Protein AF-A0A453QDD1-F1 (afdb_monomer_lite)

Radius of gyration: 29.86 Å; chains: 1; bounding box: 75×31×82 Å

Structure (mmCIF, N/CA/C/O backbone):
data_AF-A0A453QDD1-F1
#
_entry.id   AF-A0A453QDD1-F1
#
loop_
_atom_site.group_PDB
_atom_site.id
_atom_site.type_symbol
_atom_site.label_atom_id
_atom_site.label_alt_id
_atom_site.label_comp_id
_atom_site.label_asym_id
_atom_site.label_entity_id
_atom_site.label_seq_id
_atom_site.pdbx_PDB_ins_code
_atom_site.Cartn_x
_atom_site.Cartn_y
_atom_site.Cartn_z
_atom_site.occupancy
_atom_site.B_iso_or_equiv
_atom_site.auth_seq_id
_atom_site.auth_comp_id
_atom_site.auth_asym_id
_atom_site.auth_atom_id
_atom_site.pdbx_PDB_model_num
ATOM 1 N N . MET A 1 1 ? -25.502 -1.320 17.468 1.00 81.31 1 MET A N 1
ATOM 2 C CA . MET A 1 1 ? -25.842 0.092 17.242 1.00 81.31 1 MET A CA 1
ATOM 3 C C . MET A 1 1 ? -27.197 0.182 16.571 1.00 81.31 1 MET A C 1
ATOM 5 O O . MET A 1 1 ? -28.128 0.557 17.253 1.00 81.31 1 MET A O 1
ATOM 9 N N . ALA A 1 2 ? -27.348 -0.269 15.317 1.00 83.56 2 ALA A N 1
ATOM 10 C CA . ALA A 1 2 ? -28.628 -0.199 14.599 1.00 83.56 2 ALA A CA 1
ATOM 11 C C . ALA A 1 2 ? -29.818 -0.765 15.397 1.00 83.56 2 ALA A C 1
ATOM 13 O O . ALA A 1 2 ? -30.797 -0.065 15.567 1.00 83.56 2 ALA A O 1
ATOM 14 N N . LYS A 1 3 ? -29.689 -1.961 15.990 1.00 84.94 3 LYS A N 1
ATOM 15 C CA . LYS A 1 3 ? -30.745 -2.553 16.839 1.00 84.94 3 LYS A CA 1
ATOM 16 C C . LYS A 1 3 ? -31.071 -1.761 18.111 1.00 84.94 3 LYS A C 1
ATOM 18 O O . LYS A 1 3 ? -32.189 -1.827 18.593 1.00 84.94 3 LYS A O 1
ATOM 23 N N . GLU A 1 4 ? -30.086 -1.080 18.694 1.00 85.62 4 GLU A N 1
ATOM 24 C CA . GLU A 1 4 ? -30.322 -0.249 19.882 1.00 85.62 4 GLU A CA 1
ATOM 25 C C . GLU A 1 4 ? -31.010 1.055 19.480 1.00 85.62 4 GLU A C 1
ATOM 27 O O . GLU A 1 4 ? -31.949 1.469 20.142 1.00 85.62 4 GLU A O 1
ATOM 32 N N . LEU A 1 5 ? -30.582 1.659 18.367 1.00 85.94 5 LEU A N 1
ATOM 33 C CA . LEU A 1 5 ? -31.214 2.848 17.807 1.00 85.94 5 LEU A CA 1
ATOM 34 C C . LEU A 1 5 ? -32.665 2.574 17.394 1.00 85.94 5 LEU A C 1
ATOM 36 O O . LEU A 1 5 ? -33.530 3.372 17.715 1.00 85.94 5 LEU A O 1
ATOM 40 N N . ASP A 1 6 ? -32.919 1.444 16.736 1.00 88.19 6 ASP A N 1
ATOM 41 C CA . ASP A 1 6 ? -34.258 0.978 16.358 1.00 88.19 6 ASP A CA 1
ATOM 42 C C . ASP A 1 6 ? -35.168 0.873 17.592 1.00 88.19 6 ASP A C 1
ATOM 44 O O . ASP A 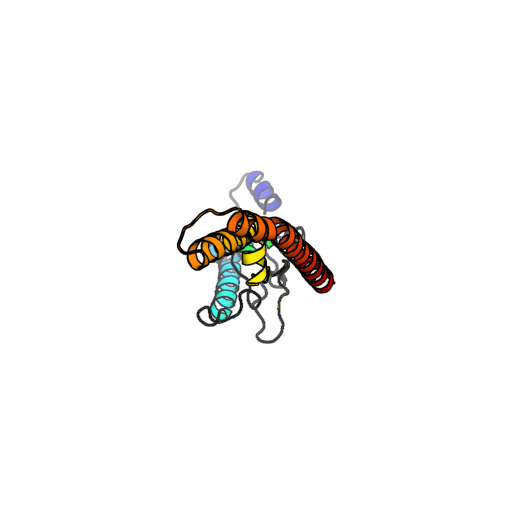1 6 ? -36.224 1.489 17.642 1.00 88.19 6 ASP A O 1
ATOM 48 N N . GLY A 1 7 ? -34.683 0.239 18.667 1.00 86.19 7 GLY A N 1
ATOM 49 C CA . GLY A 1 7 ? -35.426 0.153 19.927 1.00 86.19 7 GLY A CA 1
ATOM 50 C C . GLY A 1 7 ? -35.667 1.496 20.633 1.00 86.19 7 GLY A C 1
ATOM 51 O O . GLY A 1 7 ? -36.656 1.616 21.349 1.00 86.19 7 GLY A O 1
ATOM 52 N N . ILE A 1 8 ? -34.793 2.494 20.446 1.00 86.44 8 ILE A N 1
ATOM 53 C CA . ILE A 1 8 ? -34.984 3.862 20.971 1.00 86.44 8 ILE A CA 1
ATOM 54 C C . ILE A 1 8 ? -35.975 4.652 20.104 1.00 86.44 8 ILE A C 1
ATOM 56 O O . ILE A 1 8 ? -36.714 5.489 20.612 1.00 86.44 8 ILE A O 1
ATOM 60 N N . LEU A 1 9 ? -35.990 4.415 18.792 1.00 87.69 9 LEU A N 1
ATOM 61 C CA . LEU A 1 9 ? -36.935 5.057 17.876 1.00 87.69 9 LEU A CA 1
ATOM 62 C C . LEU A 1 9 ? -38.355 4.497 18.030 1.00 87.69 9 LEU A C 1
ATOM 64 O O . LEU A 1 9 ? -39.315 5.244 17.860 1.00 87.69 9 LEU A O 1
ATOM 68 N N . ASP A 1 10 ? -38.480 3.216 18.383 1.00 89.25 10 ASP A N 1
ATOM 69 C CA . ASP A 1 10 ? -39.762 2.551 18.642 1.00 89.25 10 ASP A CA 1
ATOM 70 C C . ASP A 1 10 ? -40.359 2.888 20.020 1.00 89.25 10 ASP A C 1
ATOM 72 O O . ASP A 1 10 ? -41.556 2.685 20.246 1.00 89.25 10 ASP A O 1
ATOM 76 N N . SER A 1 11 ? -39.558 3.393 20.966 1.00 84.44 11 SER A N 1
ATOM 77 C CA . SER A 1 11 ? -40.061 3.793 22.281 1.00 84.44 11 SER A CA 1
ATOM 78 C C . SER A 1 11 ? -40.789 5.137 22.224 1.00 84.44 11 SER A C 1
ATOM 80 O O . SER A 1 11 ? -40.325 6.094 21.611 1.00 84.44 11 SER A O 1
ATOM 82 N N . SER A 1 12 ? -41.922 5.236 22.923 1.00 81.75 12 SER A N 1
ATOM 83 C CA . SER A 1 12 ? -42.713 6.473 23.017 1.00 81.75 12 SER A CA 1
ATOM 84 C C . SER A 1 12 ? -42.021 7.592 23.802 1.00 81.75 12 SER A C 1
ATOM 86 O O . SER A 1 12 ? -42.415 8.751 23.694 1.00 81.75 12 SER A O 1
ATOM 88 N N . GLU A 1 13 ? -41.016 7.246 24.606 1.00 84.44 13 GLU A N 1
ATOM 89 C CA . GLU A 1 13 ? -40.251 8.167 25.443 1.00 84.44 13 GLU A CA 1
ATOM 90 C C . GLU A 1 13 ? -38.793 8.216 24.977 1.00 84.44 13 GLU A C 1
ATOM 92 O O . GLU A 1 13 ? -38.224 7.213 24.543 1.00 84.44 13 GLU A O 1
ATOM 97 N N . ALA A 1 14 ? -38.191 9.405 25.038 1.00 78.94 14 ALA A N 1
ATOM 98 C CA . ALA A 1 14 ? -36.804 9.608 24.646 1.00 78.94 14 ALA A CA 1
ATOM 99 C C . ALA A 1 14 ? -35.867 9.062 25.732 1.00 78.94 14 ALA A C 1
ATOM 101 O O . ALA A 1 14 ? -35.574 9.742 26.715 1.00 78.94 14 ALA A O 1
ATOM 102 N N . GLU A 1 15 ? -35.387 7.838 25.532 1.00 79.81 15 GLU A N 1
ATOM 103 C CA . GLU A 1 15 ? -34.479 7.169 26.460 1.00 79.81 15 GLU A CA 1
ATOM 104 C C . GLU A 1 15 ? -33.005 7.343 26.054 1.00 79.81 15 GLU A C 1
ATOM 106 O O . GLU A 1 15 ? -32.655 7.223 24.872 1.00 79.81 15 GLU A O 1
ATOM 111 N N . PRO A 1 16 ? -32.092 7.584 27.012 1.00 78.06 16 PRO A N 1
ATOM 112 C CA . PRO A 1 16 ? -30.668 7.611 26.726 1.00 78.06 16 PRO A CA 1
ATOM 113 C C . PRO A 1 16 ? -30.151 6.232 26.291 1.00 78.06 16 PRO A C 1
ATOM 115 O O . PRO A 1 16 ? -30.540 5.192 26.827 1.00 78.06 16 PRO A O 1
ATOM 118 N N . ALA A 1 17 ? -29.200 6.209 25.354 1.00 81.12 17 ALA A N 1
ATOM 119 C CA . ALA A 1 17 ? -28.592 4.960 24.904 1.00 81.12 17 ALA A CA 1
ATOM 120 C C . ALA A 1 17 ? -27.854 4.267 26.060 1.00 81.12 17 ALA A C 1
ATOM 122 O O . ALA A 1 17 ? -26.838 4.771 26.551 1.00 81.12 17 ALA A O 1
ATOM 123 N N . LYS A 1 18 ? -28.329 3.079 26.453 1.00 80.81 18 LYS A N 1
ATOM 124 C CA . LYS A 1 18 ? -27.771 2.271 27.554 1.00 80.81 18 LYS A CA 1
ATOM 125 C C . LYS A 1 18 ? -26.283 1.984 27.353 1.00 80.81 18 LYS A C 1
ATOM 127 O O . LYS A 1 18 ? -25.519 1.973 28.312 1.00 80.81 18 LYS A O 1
ATOM 132 N N . SER A 1 19 ? -25.860 1.833 26.099 1.00 79.62 19 SER A N 1
ATOM 133 C CA . SER A 1 19 ? -24.459 1.625 25.713 1.00 79.62 19 SER A CA 1
ATOM 134 C C . SER A 1 19 ? -23.531 2.812 26.016 1.00 79.62 19 SER A C 1
ATOM 136 O O . SER A 1 19 ? -22.313 2.643 26.024 1.00 79.62 19 SER A O 1
ATOM 138 N N . CYS A 1 20 ? -24.079 4.010 26.243 1.00 82.31 20 CYS A N 1
ATOM 139 C CA . CYS A 1 20 ? -23.323 5.248 26.465 1.00 82.31 20 CYS A CA 1
ATOM 140 C C . CYS A 1 20 ? -23.435 5.788 27.900 1.00 82.31 20 CYS A C 1
ATOM 142 O O . CYS A 1 20 ? -22.920 6.873 28.172 1.00 82.31 20 CYS A O 1
ATOM 144 N N . VAL A 1 21 ? -24.098 5.065 28.806 1.00 82.94 21 VAL A N 1
ATOM 145 C CA . VAL A 1 21 ? -24.248 5.466 30.211 1.00 82.94 21 VAL A CA 1
ATOM 146 C C . VAL A 1 21 ? -22.909 5.297 30.939 1.00 82.94 21 VAL A C 1
ATOM 148 O O . VAL A 1 21 ? -22.274 4.241 30.886 1.00 82.94 21 VAL A O 1
ATOM 151 N N . THR A 1 22 ? -22.441 6.361 31.584 1.00 76.50 22 THR A N 1
ATOM 152 C CA . THR A 1 22 ? -21.250 6.365 32.438 1.00 76.50 22 THR A CA 1
ATOM 153 C C . THR A 1 22 ? -21.602 5.931 33.859 1.00 76.50 22 THR A C 1
ATOM 155 O O . THR A 1 22 ? -22.768 5.861 34.243 1.00 76.50 22 THR A O 1
ATOM 158 N N . ASN A 1 23 ? -20.578 5.629 34.661 1.00 75.00 23 ASN A N 1
ATOM 159 C CA . ASN A 1 23 ? -20.763 5.191 36.048 1.00 75.00 23 ASN A CA 1
ATOM 160 C C . ASN A 1 23 ? -21.406 6.285 36.922 1.00 75.00 23 ASN A C 1
ATOM 162 O O . ASN A 1 23 ? -22.023 5.967 37.934 1.00 75.00 23 ASN A O 1
ATOM 166 N N . ASP A 1 24 ? -21.308 7.544 36.489 1.00 77.44 24 ASP A N 1
ATOM 167 C CA . ASP A 1 24 ? -21.874 8.718 37.157 1.00 77.44 24 ASP A CA 1
ATOM 168 C C . ASP A 1 24 ? -23.334 8.986 36.739 1.00 77.44 24 ASP A C 1
ATOM 170 O O . ASP A 1 24 ? -23.924 9.992 37.126 1.00 77.44 24 ASP A O 1
ATOM 174 N N . GLY A 1 25 ? -23.923 8.110 35.913 1.00 72.56 25 GLY A N 1
ATOM 175 C CA . GLY A 1 25 ? -25.299 8.227 35.420 1.00 72.56 25 GLY A CA 1
ATOM 176 C C . GLY A 1 25 ? -25.483 9.205 34.253 1.00 72.56 25 GLY A C 1
ATOM 177 O O . GLY A 1 25 ? -26.597 9.347 33.755 1.00 72.56 25 GLY A O 1
ATOM 178 N N . SER A 1 26 ? -24.416 9.857 33.779 1.00 77.38 26 SER A N 1
ATOM 179 C CA . SER A 1 26 ? -24.460 10.715 32.587 1.00 77.38 26 SER A CA 1
ATOM 180 C C . SER A 1 26 ? -24.278 9.898 31.304 1.00 77.38 26 SER A C 1
ATOM 182 O O . SER A 1 26 ? -23.620 8.861 31.303 1.00 77.38 26 SER A O 1
ATOM 184 N N . THR A 1 27 ? -24.834 10.338 30.175 1.00 76.88 27 THR A N 1
ATOM 185 C CA . THR A 1 27 ? -24.614 9.663 28.885 1.00 76.88 27 THR A CA 1
ATOM 186 C C . THR A 1 27 ? -23.599 10.405 28.036 1.00 76.88 27 THR A C 1
ATOM 188 O O . THR A 1 27 ? -23.853 11.533 27.615 1.00 76.88 27 THR A O 1
ATOM 191 N N . SER A 1 28 ? -22.469 9.762 27.739 1.00 84.06 28 SER A N 1
ATOM 192 C CA . SER A 1 28 ? -21.398 10.345 26.926 1.00 84.06 28 SER A CA 1
ATOM 193 C C . SER A 1 28 ? -20.923 9.368 25.856 1.00 84.06 28 SER A C 1
ATOM 195 O O . SER A 1 28 ? -20.154 8.438 26.109 1.00 84.06 28 SER A O 1
ATOM 197 N N . TYR A 1 29 ? -21.361 9.611 24.619 1.00 84.06 29 TYR A N 1
ATOM 198 C CA . TYR A 1 29 ? -20.889 8.876 23.443 1.00 84.06 29 TYR A CA 1
ATOM 199 C C . TYR A 1 29 ? -19.386 9.079 23.215 1.00 84.06 29 TYR A C 1
ATOM 201 O O . TYR A 1 29 ? -18.660 8.138 22.889 1.00 84.06 29 TYR A O 1
ATOM 209 N N . LEU A 1 30 ? -18.906 10.310 23.423 1.00 86.75 30 LEU A N 1
ATOM 210 C CA . LEU A 1 30 ? -17.496 10.649 23.263 1.00 86.75 30 LEU A CA 1
ATOM 211 C C . LEU A 1 30 ? -16.628 9.805 24.193 1.00 86.75 30 LEU A C 1
ATOM 213 O O . LEU A 1 30 ? -15.652 9.215 23.748 1.00 86.75 30 LEU A O 1
ATOM 217 N N . GLU A 1 31 ? -17.016 9.687 25.458 1.00 85.81 31 GLU A N 1
ATOM 218 C CA . GLU A 1 31 ? -16.225 8.965 26.447 1.00 85.81 31 GLU A CA 1
ATOM 219 C C . GLU A 1 31 ? -16.282 7.447 26.266 1.00 85.81 31 GLU A C 1
ATOM 221 O O . GLU A 1 31 ? -15.249 6.785 26.331 1.00 85.81 31 GLU A O 1
ATOM 226 N N . LYS A 1 32 ? -17.469 6.883 26.014 1.00 85.06 32 LYS A N 1
ATOM 227 C CA . LYS A 1 32 ? -17.633 5.425 25.922 1.00 85.06 32 LYS A CA 1
ATOM 228 C C . LYS A 1 32 ? -17.211 4.843 24.576 1.00 85.06 32 LYS A C 1
ATOM 230 O O . LYS A 1 32 ? -16.741 3.710 24.540 1.00 85.06 32 LYS A O 1
ATOM 235 N N . ILE A 1 33 ? -17.356 5.593 23.481 1.00 85.88 33 ILE A N 1
ATOM 236 C CA . ILE A 1 33 ? -17.124 5.079 22.123 1.00 85.88 33 ILE A CA 1
ATOM 237 C C . ILE A 1 33 ? -15.888 5.706 21.480 1.00 85.88 33 ILE A C 1
ATOM 239 O O . ILE A 1 33 ? -15.022 4.984 20.985 1.00 85.88 33 ILE A O 1
ATOM 243 N N . ILE A 1 34 ? -15.773 7.037 21.491 1.00 87.94 34 ILE A N 1
ATOM 244 C CA . ILE A 1 34 ? -14.702 7.731 20.758 1.00 87.94 34 ILE A CA 1
ATOM 245 C C . ILE A 1 34 ? -13.367 7.668 21.505 1.00 87.94 34 ILE A C 1
ATOM 247 O O . ILE A 1 34 ? -12.341 7.359 20.896 1.00 87.94 34 ILE A O 1
ATOM 251 N N . THR A 1 35 ? -13.358 7.895 22.819 1.00 89.12 35 THR A N 1
ATOM 252 C CA . THR A 1 35 ? -12.132 7.932 23.627 1.00 89.12 35 THR A CA 1
ATOM 253 C C . THR A 1 35 ? -11.327 6.627 23.560 1.00 89.12 35 THR A C 1
ATOM 255 O O . THR A 1 35 ? -10.122 6.711 23.316 1.00 89.12 35 THR A O 1
ATOM 258 N N . PRO A 1 36 ? -11.907 5.416 23.690 1.00 88.50 36 PRO A N 1
ATOM 259 C CA . PRO A 1 36 ? -11.137 4.173 23.591 1.00 88.50 36 PRO A CA 1
ATOM 260 C C . PRO A 1 36 ? -10.475 3.979 22.220 1.00 88.50 36 PRO A C 1
ATOM 262 O O . PRO A 1 36 ? -9.322 3.541 22.139 1.00 88.50 36 PRO A O 1
ATOM 265 N N . ILE A 1 37 ? -11.174 4.349 21.140 1.00 87.31 37 ILE A N 1
ATOM 266 C CA . ILE A 1 37 ? -10.646 4.283 19.770 1.00 87.31 37 ILE A CA 1
ATOM 267 C C . ILE A 1 37 ? -9.494 5.281 19.619 1.00 87.31 37 ILE A C 1
ATOM 269 O O . ILE A 1 37 ? -8.399 4.905 19.196 1.00 87.31 37 ILE A O 1
ATOM 273 N N . TYR A 1 38 ? -9.708 6.528 20.043 1.00 88.06 38 TYR A N 1
ATOM 274 C CA . TYR A 1 38 ? -8.705 7.586 19.976 1.00 88.06 38 TYR A CA 1
ATOM 275 C C . TYR A 1 38 ? -7.442 7.241 20.773 1.00 88.06 38 TYR A C 1
ATOM 277 O O . TYR A 1 38 ? -6.333 7.372 20.261 1.00 88.06 38 TYR A O 1
ATOM 285 N N . LEU A 1 39 ? -7.584 6.737 22.002 1.00 89.19 39 LEU A N 1
ATOM 286 C CA . LEU A 1 39 ? -6.451 6.327 22.835 1.00 89.19 39 LEU A CA 1
ATOM 287 C C . LEU A 1 39 ? -5.650 5.185 22.202 1.00 89.19 39 LEU A C 1
ATOM 289 O O . LEU A 1 39 ? -4.428 5.140 22.344 1.00 89.19 39 LEU A O 1
ATOM 293 N N . THR A 1 40 ? -6.319 4.269 21.502 1.00 86.88 40 THR A N 1
ATOM 294 C CA . THR A 1 40 ? -5.657 3.179 20.775 1.00 86.88 40 THR A CA 1
ATOM 295 C C . THR A 1 40 ? -4.882 3.717 19.573 1.00 86.88 40 THR A C 1
ATOM 297 O O . THR A 1 40 ? -3.709 3.387 19.407 1.00 86.88 40 THR A O 1
ATOM 300 N N . MET A 1 41 ? -5.494 4.602 18.780 1.00 84.94 41 MET A N 1
ATOM 301 C CA . MET A 1 41 ? -4.837 5.252 17.641 1.00 84.94 41 MET A CA 1
ATOM 302 C C . MET A 1 41 ? -3.652 6.119 18.076 1.00 84.94 41 MET A C 1
ATOM 304 O O . MET A 1 41 ? -2.588 6.056 17.470 1.00 84.94 41 MET A O 1
ATOM 308 N N . SER A 1 42 ? -3.806 6.889 19.155 1.00 87.56 42 SER A N 1
ATOM 309 C CA . SER A 1 42 ? -2.737 7.710 19.728 1.00 87.56 42 SER A CA 1
ATOM 310 C C . SER A 1 42 ? -1.569 6.849 20.223 1.00 87.56 42 SER A C 1
ATOM 312 O O . SER A 1 42 ? -0.412 7.171 19.959 1.00 87.56 42 SER A O 1
ATOM 314 N N . ALA A 1 43 ? -1.847 5.713 20.873 1.00 85.50 43 ALA A N 1
ATOM 315 C CA . ALA A 1 43 ? -0.808 4.780 21.302 1.00 85.50 43 ALA A CA 1
ATOM 316 C C . ALA A 1 43 ? -0.048 4.142 20.120 1.00 85.50 43 ALA A C 1
ATOM 318 O O . ALA A 1 43 ? 1.169 3.986 20.206 1.00 85.50 43 ALA A O 1
ATOM 319 N N . GLU A 1 44 ? -0.732 3.800 19.023 1.00 82.38 44 GLU A N 1
ATOM 320 C CA . GLU A 1 44 ? -0.094 3.311 17.786 1.00 82.38 44 GLU A CA 1
ATOM 321 C C . GLU A 1 44 ? 0.739 4.402 17.100 1.00 82.38 44 GLU A C 1
ATOM 323 O O . GLU A 1 44 ? 1.878 4.151 16.709 1.00 82.38 44 GLU A O 1
ATOM 328 N N . ALA A 1 45 ? 0.224 5.633 17.025 1.00 82.06 45 ALA A N 1
ATOM 329 C CA . ALA A 1 45 ? 0.940 6.768 16.447 1.00 82.06 45 ALA A CA 1
ATOM 330 C C . ALA A 1 45 ? 2.223 7.104 17.226 1.00 82.06 45 ALA A C 1
ATOM 332 O O . ALA A 1 45 ? 3.262 7.358 16.620 1.00 82.06 45 ALA A O 1
ATOM 333 N N . ASN A 1 46 ? 2.193 7.021 18.559 1.00 82.81 46 ASN A N 1
ATOM 334 C CA . ASN A 1 46 ? 3.385 7.204 19.394 1.00 82.81 46 ASN A CA 1
ATOM 335 C C . ASN A 1 46 ? 4.456 6.125 19.146 1.00 82.81 46 ASN A C 1
ATOM 337 O O . ASN A 1 46 ? 5.640 6.359 19.379 1.00 82.81 46 ASN A O 1
ATOM 341 N N . ASN A 1 47 ? 4.070 4.949 18.644 1.00 74.69 47 ASN A N 1
ATOM 342 C CA . ASN A 1 47 ? 4.999 3.870 18.310 1.00 74.69 47 ASN A CA 1
ATOM 343 C C . ASN A 1 47 ? 5.698 4.074 16.946 1.00 74.69 47 ASN A C 1
ATOM 345 O O . ASN A 1 47 ? 6.577 3.295 16.578 1.00 74.69 47 ASN A O 1
ATOM 349 N N . ASN A 1 48 ? 5.349 5.133 16.203 1.00 70.75 48 ASN A N 1
ATOM 350 C CA . ASN A 1 48 ? 5.932 5.484 14.903 1.00 70.75 48 ASN A CA 1
ATOM 351 C C . ASN A 1 48 ? 7.380 6.033 15.000 1.00 70.75 48 ASN A C 1
ATOM 353 O O . ASN A 1 48 ? 8.021 6.256 13.975 1.00 70.75 48 ASN A O 1
ATOM 357 N N . ASN A 1 49 ? 7.933 6.225 16.209 1.00 70.44 49 ASN A N 1
ATOM 358 C CA . ASN A 1 49 ? 9.324 6.657 16.445 1.00 70.44 49 ASN A CA 1
ATOM 359 C C . ASN A 1 49 ? 9.739 7.857 15.561 1.00 70.44 49 ASN A C 1
ATOM 361 O O . ASN A 1 49 ? 10.708 7.772 14.803 1.00 70.44 49 ASN A O 1
ATOM 365 N N . ASP A 1 50 ? 8.937 8.928 15.573 1.00 69.38 50 ASP A N 1
ATOM 366 C CA . ASP A 1 50 ? 9.113 10.139 14.750 1.00 69.38 50 ASP A CA 1
ATOM 367 C C . ASP A 1 50 ? 9.242 9.878 13.235 1.00 69.38 50 ASP A C 1
ATOM 369 O O . ASP A 1 50 ? 9.985 10.554 12.524 1.00 69.38 50 ASP A O 1
ATOM 373 N N . GLY A 1 51 ? 8.545 8.857 12.725 1.00 64.56 51 GLY A N 1
ATOM 374 C CA . GLY A 1 51 ? 8.566 8.479 11.308 1.00 64.56 51 GLY A CA 1
ATOM 375 C C . GLY A 1 51 ? 9.787 7.652 10.895 1.00 64.56 51 GLY A C 1
ATOM 376 O O . GLY A 1 51 ? 9.958 7.364 9.712 1.00 64.56 51 GLY A O 1
ATOM 377 N N . LYS A 1 52 ? 10.636 7.247 11.849 1.00 61.75 52 LYS A N 1
ATOM 378 C CA . LYS A 1 52 ? 11.783 6.356 11.600 1.00 61.75 52 LYS A CA 1
ATOM 379 C C . LYS A 1 52 ? 11.423 4.878 11.722 1.00 61.75 52 LYS A C 1
ATOM 381 O O . LYS A 1 52 ? 12.217 4.025 11.324 1.00 61.75 52 LYS A O 1
ATOM 386 N N . ALA A 1 53 ? 10.267 4.550 12.299 1.00 65.31 53 ALA A N 1
ATOM 387 C CA . ALA A 1 53 ? 9.787 3.177 12.319 1.00 65.31 53 ALA A CA 1
ATOM 388 C C . ALA A 1 53 ? 9.350 2.761 10.909 1.00 65.31 53 ALA A C 1
ATOM 390 O O . ALA A 1 53 ? 8.687 3.514 10.197 1.00 65.31 53 ALA A O 1
ATOM 391 N N . ALA A 1 54 ? 9.695 1.537 10.506 1.00 59.50 54 ALA A N 1
ATOM 392 C CA . ALA A 1 54 ? 9.206 0.993 9.247 1.00 59.50 54 ALA A CA 1
ATOM 393 C C . ALA A 1 54 ? 7.668 1.042 9.223 1.00 59.50 54 ALA A C 1
ATOM 395 O O . ALA A 1 54 ? 7.025 0.679 10.208 1.00 59.50 54 ALA A O 1
ATOM 396 N N . HIS A 1 55 ? 7.069 1.419 8.090 1.00 60.53 55 HIS A N 1
ATOM 397 C CA . HIS A 1 55 ? 5.606 1.457 7.910 1.00 60.53 55 HIS A CA 1
ATOM 398 C C . HIS A 1 55 ? 4.906 0.103 8.159 1.00 60.53 55 HIS A C 1
ATOM 400 O O . HIS A 1 55 ? 3.687 0.035 8.283 1.00 60.53 55 HIS A O 1
ATOM 406 N N . SER A 1 56 ? 5.676 -0.985 8.238 1.00 61.66 56 SER A N 1
ATOM 407 C CA . SER A 1 56 ? 5.240 -2.338 8.595 1.00 61.66 56 SER A CA 1
ATOM 408 C C . SER A 1 56 ? 5.313 -2.656 10.098 1.00 61.66 56 SER A C 1
ATOM 410 O O . SER A 1 56 ? 5.026 -3.782 10.515 1.00 61.66 56 SER A O 1
ATOM 412 N N . ALA A 1 57 ? 5.774 -1.722 10.930 1.00 63.75 57 ALA A N 1
ATOM 413 C CA . ALA A 1 57 ? 5.988 -1.924 12.363 1.00 63.75 57 ALA A CA 1
ATOM 414 C C . ALA A 1 57 ? 4.842 -1.392 13.241 1.00 63.75 57 ALA A C 1
ATOM 416 O O . ALA A 1 57 ? 4.772 -1.772 14.408 1.00 63.75 57 ALA A O 1
ATOM 417 N N . TRP A 1 58 ? 3.950 -0.569 12.688 1.00 71.88 58 TRP A N 1
ATOM 418 C CA . TRP A 1 58 ? 2.834 0.068 13.393 1.00 71.88 58 TRP A CA 1
ATOM 419 C C . TRP A 1 58 ? 1.579 0.101 12.507 1.00 71.88 58 TRP A C 1
ATOM 421 O O . TRP A 1 58 ? 1.682 -0.040 11.284 1.00 71.88 58 TRP A O 1
ATOM 431 N N . ARG A 1 59 ? 0.395 0.245 13.119 1.00 75.19 59 ARG A N 1
ATOM 432 C CA . ARG A 1 59 ? -0.882 0.340 12.389 1.00 75.19 59 ARG A CA 1
ATOM 433 C C . ARG A 1 59 ? -1.163 1.782 11.972 1.00 75.19 59 ARG A C 1
ATOM 435 O O . ARG A 1 59 ? -1.265 2.654 12.831 1.00 75.19 59 ARG A O 1
ATOM 442 N N . ASN A 1 60 ? -1.331 2.031 10.678 1.00 77.12 60 ASN A N 1
ATOM 443 C CA . ASN A 1 60 ? -1.688 3.348 10.151 1.00 77.12 60 ASN A CA 1
ATOM 444 C C . ASN A 1 60 ? -3.217 3.544 10.097 1.00 77.12 60 ASN A C 1
ATOM 446 O O . ASN A 1 60 ? -3.985 2.618 10.349 1.00 77.12 60 ASN A O 1
ATOM 450 N N . TYR A 1 61 ? -3.664 4.760 9.758 1.00 76.06 61 TYR A N 1
ATOM 451 C CA . TYR A 1 61 ? -5.091 5.07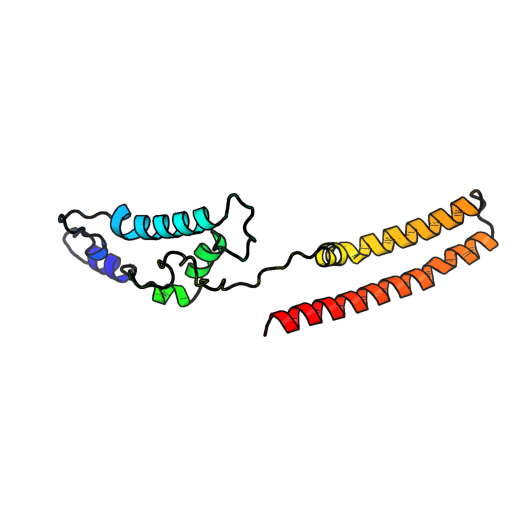9 9.590 1.00 76.06 61 TYR A CA 1
ATOM 452 C C . TYR A 1 61 ? -5.803 4.123 8.621 1.00 76.06 61 TYR A C 1
ATOM 454 O O . TYR A 1 61 ? -6.933 3.720 8.880 1.00 76.06 61 TYR A O 1
ATOM 462 N N . ASP A 1 62 ? -5.125 3.725 7.545 1.00 81.19 62 ASP A N 1
ATOM 463 C CA . ASP A 1 62 ? -5.668 2.811 6.542 1.00 81.19 62 ASP A CA 1
ATOM 464 C C . ASP A 1 62 ? -5.956 1.421 7.138 1.00 81.19 62 ASP A C 1
ATOM 466 O O . ASP A 1 62 ? -7.052 0.899 6.970 1.00 81.19 62 ASP A O 1
ATOM 470 N N . ASP A 1 63 ? -5.059 0.890 7.981 1.00 79.56 63 ASP A N 1
ATOM 471 C CA . ASP A 1 63 ? -5.263 -0.372 8.708 1.00 79.56 63 ASP A CA 1
ATOM 472 C C . ASP A 1 63 ? -6.449 -0.303 9.693 1.00 79.56 63 ASP A C 1
ATOM 474 O O . ASP A 1 63 ? -7.062 -1.320 10.029 1.00 79.56 63 ASP A O 1
ATOM 478 N N . PHE A 1 64 ? -6.749 0.882 10.237 1.00 82.06 64 PHE A N 1
ATOM 479 C CA . PHE A 1 64 ? -7.941 1.091 11.065 1.00 82.06 64 PHE A CA 1
ATOM 480 C C . PHE A 1 64 ? -9.203 1.162 10.210 1.00 82.06 64 PHE A C 1
ATOM 482 O O . PHE A 1 64 ? -10.188 0.513 10.550 1.00 82.06 64 PHE A O 1
ATOM 489 N N . ASN A 1 65 ? -9.167 1.916 9.112 1.00 84.62 65 ASN A N 1
ATOM 490 C CA . ASN A 1 65 ? -10.280 2.04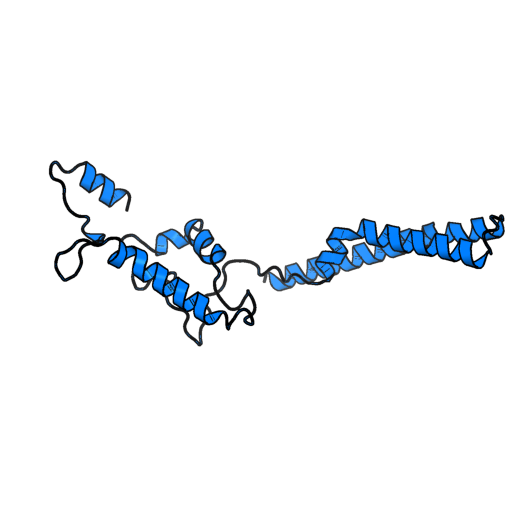5 8.180 1.00 84.62 65 ASN A CA 1
ATOM 491 C C . ASN A 1 65 ? -10.662 0.680 7.589 1.00 84.62 65 ASN A C 1
ATOM 493 O O . ASN A 1 65 ? -11.817 0.272 7.655 1.00 84.62 65 ASN A O 1
ATOM 497 N N . GLU A 1 66 ? -9.687 -0.073 7.092 1.00 82.12 66 GLU A N 1
ATOM 498 C CA . GLU A 1 66 ? -9.909 -1.372 6.464 1.00 82.12 66 GLU A CA 1
ATOM 499 C C . GLU A 1 66 ? -10.485 -2.418 7.421 1.00 82.12 66 GLU A C 1
ATOM 501 O O . GLU A 1 66 ? -11.301 -3.250 7.019 1.00 82.12 66 GLU A O 1
ATOM 506 N N . TYR A 1 67 ? -10.141 -2.349 8.711 1.00 84.19 67 TYR A N 1
ATOM 507 C CA . TYR A 1 67 ? -10.751 -3.219 9.712 1.00 84.19 67 TYR A CA 1
ATOM 508 C C . TYR A 1 67 ? -12.282 -3.116 9.693 1.00 84.19 67 TYR A C 1
ATOM 510 O O . TYR A 1 67 ? -12.940 -4.157 9.753 1.00 84.19 67 TYR A O 1
ATOM 518 N N . PHE A 1 68 ? -12.843 -1.911 9.531 1.00 85.69 68 PHE A N 1
ATOM 519 C CA . PHE A 1 68 ? -14.293 -1.691 9.449 1.00 85.69 68 PHE A CA 1
ATOM 520 C C . PHE A 1 68 ? -14.921 -2.230 8.158 1.00 85.69 68 PHE A C 1
ATOM 522 O O . PHE A 1 68 ? -16.103 -2.568 8.149 1.00 85.69 68 PHE A O 1
ATOM 529 N N . TRP A 1 69 ? -14.130 -2.381 7.096 1.00 84.06 69 TRP A N 1
ATOM 530 C CA . TRP A 1 69 ? -14.553 -3.008 5.839 1.00 84.06 69 TRP A CA 1
ATOM 531 C C . TRP A 1 69 ? -14.386 -4.536 5.842 1.00 84.06 69 TRP A C 1
ATOM 533 O O . TRP A 1 69 ? -14.846 -5.220 4.927 1.00 84.06 69 TRP A O 1
ATOM 543 N N . SER A 1 70 ? -13.758 -5.099 6.878 1.00 82.06 70 SER A N 1
ATOM 544 C CA . SER A 1 70 ? -13.537 -6.538 7.024 1.00 82.06 70 SER A CA 1
ATOM 545 C C . SER A 1 70 ? -14.639 -7.222 7.844 1.00 82.06 70 SER A C 1
ATOM 547 O O . SER A 1 70 ? -15.261 -6.622 8.722 1.00 82.06 70 SER A O 1
ATOM 549 N N . ARG A 1 71 ? -14.828 -8.537 7.653 1.00 84.00 71 ARG A N 1
ATOM 550 C CA . ARG A 1 71 ? -15.738 -9.335 8.505 1.00 84.00 71 ARG A CA 1
ATOM 551 C C . ARG A 1 71 ? -15.317 -9.343 9.978 1.00 84.00 71 ARG A C 1
ATOM 553 O O . ARG A 1 71 ? -16.162 -9.501 10.854 1.00 84.00 71 ARG A O 1
ATOM 560 N N . SER A 1 72 ? -14.033 -9.132 10.257 1.00 81.12 72 SER A N 1
ATOM 561 C CA . SER A 1 72 ? -13.501 -9.037 11.617 1.00 81.12 72 SER A CA 1
ATOM 562 C C . SER A 1 72 ? -14.053 -7.831 12.379 1.00 81.12 72 SER A C 1
ATOM 564 O O . SER A 1 72 ? -13.999 -7.839 13.607 1.00 81.12 72 SER A O 1
ATOM 566 N N . CYS A 1 73 ? -14.628 -6.833 11.691 1.00 84.88 73 CYS A N 1
ATOM 567 C CA . CYS A 1 73 ? -15.336 -5.715 12.318 1.00 84.88 73 CYS A CA 1
ATOM 568 C C . CYS A 1 73 ? -16.466 -6.189 13.241 1.00 84.88 73 CYS A C 1
ATOM 570 O O . CYS A 1 73 ? -16.726 -5.565 14.268 1.00 84.88 73 CYS A O 1
ATOM 572 N N . PHE A 1 74 ? -17.124 -7.307 12.922 1.00 83.81 74 PHE A N 1
ATOM 573 C CA . PHE A 1 74 ? -18.199 -7.837 13.760 1.00 83.81 74 PHE A CA 1
ATOM 574 C C . PHE A 1 74 ? -17.694 -8.363 15.116 1.00 83.81 74 PHE A C 1
ATOM 576 O O . PHE A 1 74 ? -18.471 -8.395 16.067 1.00 83.81 74 PHE A O 1
ATOM 583 N N . GLU A 1 75 ? -16.398 -8.694 15.248 1.00 83.31 75 GLU A N 1
ATOM 584 C CA . GLU A 1 75 ? -15.781 -9.057 16.538 1.00 83.31 75 GLU A CA 1
ATOM 585 C C . GLU A 1 75 ? -15.696 -7.867 17.508 1.00 83.31 75 GLU A C 1
ATOM 587 O O . GLU A 1 75 ? -15.588 -8.077 18.714 1.00 83.31 75 GLU A O 1
ATOM 592 N N . LEU A 1 76 ? -15.739 -6.622 17.010 1.00 83.94 76 LEU A N 1
ATOM 593 C CA . LEU A 1 76 ? -15.749 -5.432 17.866 1.00 83.94 76 LEU A CA 1
ATOM 594 C C . LEU A 1 76 ? -17.015 -5.384 18.731 1.00 83.94 76 LEU A C 1
ATOM 596 O O . LEU A 1 76 ? -16.959 -4.909 19.866 1.00 83.94 76 LEU A O 1
ATOM 600 N N . SER A 1 77 ? -18.117 -5.956 18.227 1.00 84.06 77 SER A N 1
ATOM 601 C CA . SER A 1 77 ? -19.453 -5.959 18.829 1.00 84.06 77 SER A CA 1
ATOM 602 C C . SER A 1 77 ? -19.994 -4.551 19.132 1.00 84.06 77 SER A C 1
ATOM 604 O O . SER A 1 77 ? -19.369 -3.533 18.829 1.00 84.06 77 SER A O 1
ATOM 606 N N . TRP A 1 78 ? -21.222 -4.482 19.643 1.00 82.19 78 TRP A N 1
ATOM 607 C CA . TRP A 1 78 ? -21.814 -3.238 20.120 1.00 82.19 78 TRP A CA 1
ATOM 608 C C . TRP A 1 78 ? -22.534 -3.492 21.448 1.00 82.19 78 TRP A C 1
ATOM 610 O O . TRP A 1 78 ? -23.480 -4.287 21.433 1.00 82.19 78 TRP A O 1
ATOM 620 N N . PRO A 1 79 ? -22.146 -2.827 22.553 1.00 81.56 79 PRO A N 1
ATOM 621 C CA . PRO A 1 79 ? -21.051 -1.850 22.689 1.00 81.56 79 PRO A CA 1
ATOM 622 C C . PRO A 1 79 ? -19.664 -2.428 22.344 1.00 81.56 79 PRO A C 1
ATOM 624 O O . PRO A 1 79 ? -19.508 -3.649 22.374 1.00 81.56 79 PRO A O 1
ATOM 627 N N . PRO A 1 80 ? -18.659 -1.594 22.005 1.00 81.31 80 PRO A N 1
ATOM 628 C CA . PRO A 1 80 ? -17.310 -2.075 21.726 1.00 81.31 80 PRO A CA 1
ATOM 629 C C . PRO A 1 80 ? -16.760 -2.876 22.910 1.00 81.31 80 PRO A C 1
ATOM 631 O O . PRO A 1 80 ? -16.649 -2.359 24.020 1.00 81.31 80 PRO A O 1
ATOM 634 N N . ALA A 1 81 ? -16.399 -4.138 22.684 1.00 79.19 81 ALA A N 1
ATOM 635 C CA . ALA A 1 81 ? -15.836 -4.965 23.742 1.00 79.19 81 ALA A CA 1
ATOM 636 C C . ALA A 1 81 ? -14.428 -4.464 24.107 1.00 79.19 81 ALA A C 1
ATOM 638 O O . ALA A 1 81 ? -13.550 -4.386 23.240 1.00 79.19 81 ALA A O 1
ATOM 639 N N . GLU A 1 82 ? -14.180 -4.193 25.392 1.00 72.56 82 GLU A N 1
ATOM 640 C CA . GLU A 1 82 ? -12.868 -3.739 25.893 1.00 72.56 82 GLU A CA 1
ATOM 641 C C . GLU A 1 82 ? -11.737 -4.729 25.561 1.00 72.56 82 GLU A C 1
ATOM 643 O O . GLU A 1 82 ? -10.604 -4.335 25.296 1.00 72.56 82 GLU A O 1
ATOM 648 N N . ASN A 1 83 ? -12.068 -6.022 25.486 1.00 74.94 83 ASN A N 1
ATOM 649 C CA . ASN A 1 83 ? -11.137 -7.100 25.144 1.00 74.94 83 ASN A CA 1
ATOM 650 C C . ASN A 1 83 ? -11.009 -7.361 23.632 1.00 74.94 83 ASN A C 1
ATOM 652 O O . ASN A 1 83 ? -10.354 -8.326 23.224 1.00 74.94 83 ASN A O 1
ATOM 656 N N . SER A 1 84 ? -11.639 -6.544 22.782 1.00 80.50 84 SER A N 1
ATOM 657 C CA . SER A 1 84 ? -11.542 -6.706 21.332 1.00 80.50 84 SER A CA 1
ATOM 658 C C . SER A 1 84 ? -10.096 -6.532 20.858 1.00 80.50 84 SER A C 1
ATOM 660 O O . SER A 1 84 ? -9.328 -5.701 21.348 1.00 80.50 84 SER A O 1
ATOM 662 N N . LYS A 1 85 ? -9.703 -7.312 19.846 1.00 78.62 85 LYS A N 1
ATOM 663 C CA . LYS A 1 85 ? -8.359 -7.212 19.250 1.00 78.62 85 LYS A CA 1
ATOM 664 C C . LYS A 1 85 ? -8.090 -5.821 18.662 1.00 78.62 85 LYS A C 1
ATOM 666 O O . LYS A 1 85 ? -6.930 -5.438 18.553 1.00 78.62 85 LYS A O 1
ATOM 671 N N . PHE A 1 86 ? -9.147 -5.100 18.283 1.00 81.75 86 PHE A N 1
ATOM 672 C CA . PHE A 1 86 ? -9.081 -3.780 17.669 1.00 81.75 86 PHE A CA 1
ATOM 673 C C . PHE A 1 86 ? -8.700 -2.674 18.658 1.00 81.75 86 PHE A C 1
ATOM 675 O O . PHE A 1 86 ? -7.843 -1.862 18.321 1.00 81.75 86 PHE A O 1
ATOM 682 N N . LEU A 1 87 ? -9.295 -2.677 19.860 1.00 83.94 87 LEU A N 1
ATOM 683 C CA . LEU A 1 87 ? -9.026 -1.704 20.934 1.00 83.94 87 LEU A CA 1
ATOM 684 C C . LEU A 1 87 ? -7.801 -2.065 21.783 1.00 83.94 87 LEU A C 1
ATOM 686 O O . LEU A 1 87 ? -7.397 -1.326 22.683 1.00 83.94 87 LEU A O 1
ATOM 690 N N . ARG A 1 88 ? -7.185 -3.218 21.516 1.00 81.56 88 ARG A N 1
ATOM 691 C CA . ARG A 1 88 ? -5.976 -3.630 22.214 1.00 81.56 88 ARG A CA 1
ATOM 692 C C . ARG A 1 88 ? -4.821 -2.711 21.828 1.00 81.56 88 ARG A C 1
ATOM 694 O O . ARG A 1 88 ? -4.327 -2.756 20.703 1.00 81.56 88 ARG A O 1
ATOM 701 N N . LYS A 1 89 ? -4.349 -1.938 22.806 1.00 78.44 89 LYS A N 1
ATOM 702 C CA . LYS A 1 89 ? -3.147 -1.107 22.679 1.00 78.44 89 LYS A CA 1
ATOM 703 C C . LYS A 1 89 ? -1.939 -1.958 22.254 1.00 78.44 89 LYS A C 1
ATOM 705 O O . LYS A 1 89 ? -1.830 -3.111 22.693 1.00 78.44 89 LYS A O 1
ATOM 710 N N . PRO A 1 90 ? -1.014 -1.410 21.447 1.00 71.12 90 PRO A N 1
ATOM 711 C CA . PRO A 1 90 ? 0.176 -2.133 21.025 1.00 71.12 90 PRO A CA 1
ATOM 712 C C . PRO A 1 90 ? 0.988 -2.562 22.248 1.00 71.12 90 PRO A C 1
ATOM 714 O O . PRO A 1 90 ? 1.482 -1.741 23.023 1.00 71.12 90 PRO A O 1
ATOM 717 N N . ALA A 1 91 ? 1.137 -3.872 22.440 1.00 64.56 91 ALA A N 1
ATOM 718 C CA . ALA A 1 91 ? 2.082 -4.382 23.418 1.00 64.56 91 ALA A CA 1
ATOM 719 C C . ALA A 1 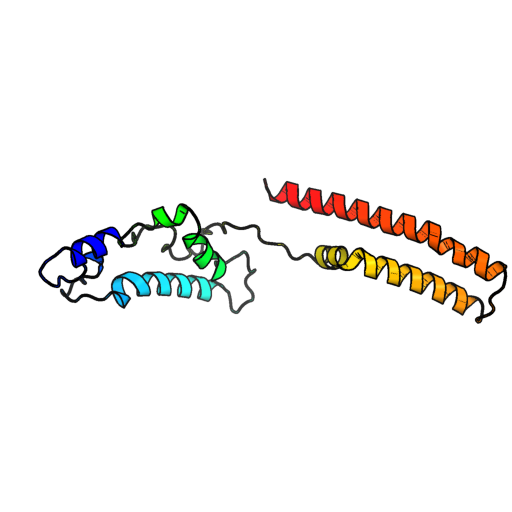91 ? 3.491 -4.162 22.859 1.00 64.56 91 ALA A C 1
ATOM 721 O O . ALA A 1 91 ? 3.778 -4.619 21.753 1.00 64.56 91 ALA A O 1
ATOM 722 N N . LYS A 1 92 ? 4.403 -3.575 23.651 1.00 57.31 92 LYS A N 1
ATOM 723 C CA . LYS A 1 92 ? 5.821 -3.356 23.278 1.00 57.31 92 LYS A CA 1
ATOM 724 C C . LYS A 1 92 ? 6.540 -4.612 22.744 1.00 57.31 92 LYS A C 1
ATOM 726 O O . LYS A 1 92 ? 7.633 -4.507 22.203 1.00 57.31 92 LYS A O 1
ATOM 731 N N . ARG A 1 93 ? 5.959 -5.805 22.932 1.00 50.47 93 ARG A N 1
ATOM 732 C CA . ARG A 1 93 ? 6.573 -7.108 22.651 1.00 50.47 93 ARG A CA 1
ATOM 733 C C . ARG A 1 93 ? 5.792 -8.022 21.696 1.00 50.47 93 ARG A C 1
ATOM 735 O O . ARG A 1 93 ? 6.371 -8.997 21.231 1.00 50.47 93 ARG A O 1
ATOM 742 N N . LYS A 1 94 ? 4.507 -7.765 21.404 1.00 48.12 94 LYS A N 1
ATOM 743 C CA . LYS A 1 94 ? 3.695 -8.623 20.515 1.00 48.12 94 LYS A CA 1
ATOM 744 C C . LYS A 1 94 ? 2.937 -7.781 19.491 1.00 48.12 94 LYS A C 1
ATOM 746 O O . LYS A 1 94 ? 2.005 -7.063 19.837 1.00 48.12 94 LYS A O 1
ATOM 751 N N . ARG A 1 95 ? 3.366 -7.926 18.233 1.00 54.81 95 ARG A N 1
ATOM 752 C CA . ARG A 1 95 ? 2.764 -7.349 17.026 1.00 54.81 95 ARG A CA 1
ATOM 753 C C . ARG A 1 95 ? 1.301 -7.777 16.904 1.00 54.81 95 ARG A C 1
ATOM 755 O O . ARG A 1 95 ? 1.013 -8.972 16.869 1.00 54.81 95 ARG A O 1
ATOM 762 N N . THR A 1 96 ? 0.398 -6.816 16.756 1.00 51.78 96 THR A N 1
ATOM 763 C CA . THR A 1 96 ? -0.875 -7.070 16.076 1.00 51.78 96 THR A CA 1
ATOM 764 C C . THR A 1 96 ? -0.535 -7.131 14.588 1.00 51.78 96 THR A C 1
ATOM 766 O O . THR A 1 96 ? -0.042 -6.153 14.034 1.00 51.78 96 THR A O 1
ATOM 769 N N . GLY A 1 97 ? -0.645 -8.316 13.981 1.00 50.78 97 GLY A N 1
ATOM 770 C CA . GLY A 1 97 ? -0.274 -8.522 12.580 1.00 50.78 97 GLY A CA 1
ATOM 771 C C . GLY A 1 97 ? -1.056 -7.581 11.667 1.00 50.78 97 GLY A C 1
ATOM 772 O O . GLY A 1 97 ? -2.273 -7.470 11.805 1.00 50.78 97 GLY A O 1
ATOM 773 N N . LYS A 1 98 ? -0.350 -6.891 10.766 1.00 55.06 98 LYS A N 1
ATOM 774 C CA . LYS A 1 98 ? -0.972 -6.114 9.693 1.00 55.06 98 LYS A CA 1
ATOM 775 C C . LYS A 1 98 ? -1.705 -7.104 8.790 1.00 55.06 98 LYS A C 1
ATOM 777 O O . LYS A 1 98 ? -1.127 -8.118 8.404 1.00 55.06 98 LYS A O 1
ATOM 782 N N . THR A 1 99 ? -2.977 -6.843 8.511 1.00 48.56 99 THR A N 1
ATOM 783 C CA . THR A 1 99 ? -3.810 -7.713 7.670 1.00 48.56 99 THR A CA 1
ATOM 784 C C . THR A 1 99 ? -3.453 -7.610 6.194 1.00 48.56 99 THR A C 1
ATOM 786 O O . THR A 1 99 ? -3.866 -8.476 5.431 1.00 48.56 99 THR A O 1
ATOM 789 N N . ASN A 1 100 ? -2.643 -6.617 5.806 1.00 50.59 100 ASN A N 1
ATOM 790 C CA . ASN A 1 100 ? -2.298 -6.394 4.415 1.00 50.59 100 ASN A CA 1
ATOM 791 C C . ASN A 1 100 ? -0.821 -6.487 4.094 1.00 50.59 100 ASN A C 1
ATOM 793 O O . ASN A 1 100 ? 0.062 -6.076 4.854 1.00 50.59 100 ASN A O 1
ATOM 797 N N . PHE A 1 101 ? -0.620 -7.046 2.904 1.00 44.88 101 PHE A N 1
ATOM 798 C CA . PHE A 1 101 ? 0.610 -7.096 2.148 1.00 44.88 101 PHE A CA 1
ATOM 799 C C . PHE A 1 101 ? 1.331 -5.752 2.258 1.00 44.88 101 PHE A C 1
ATOM 801 O O . PHE A 1 101 ? 0.877 -4.726 1.756 1.00 44.88 101 PHE A O 1
ATOM 808 N N . VAL A 1 102 ? 2.456 -5.754 2.967 1.00 46.47 102 VAL A N 1
ATOM 809 C CA . VAL A 1 102 ? 3.373 -4.621 2.953 1.00 46.47 102 VAL A CA 1
ATOM 810 C C . VAL A 1 102 ? 3.974 -4.622 1.560 1.00 46.47 102 VAL A C 1
ATOM 812 O O . VAL A 1 102 ? 4.827 -5.461 1.268 1.00 46.47 102 VAL A O 1
ATOM 815 N N . GLU A 1 103 ? 3.525 -3.711 0.697 1.00 49.16 103 GLU A N 1
ATOM 816 C CA . GLU A 1 103 ? 4.193 -3.485 -0.575 1.00 49.16 103 GLU A CA 1
ATOM 817 C C . GLU A 1 103 ? 5.609 -3.005 -0.248 1.00 49.16 103 GLU A C 1
ATOM 819 O O . GLU A 1 103 ? 5.859 -1.845 0.090 1.00 49.16 103 GLU A O 1
ATOM 824 N N . HIS A 1 104 ? 6.559 -3.938 -0.262 1.00 50.53 104 HIS A N 1
ATOM 825 C CA . HIS A 1 104 ? 7.964 -3.600 -0.244 1.00 50.53 104 HIS A CA 1
ATOM 826 C C . HIS A 1 104 ? 8.216 -2.865 -1.555 1.00 50.53 104 HIS A C 1
ATOM 828 O O . HIS A 1 104 ? 8.454 -3.486 -2.587 1.00 50.53 104 HIS A O 1
ATOM 834 N N . ARG A 1 105 ? 8.129 -1.532 -1.514 1.00 56.78 105 ARG A N 1
ATOM 835 C CA . ARG A 1 105 ? 8.443 -0.643 -2.632 1.00 56.78 105 ARG A CA 1
ATOM 836 C C . ARG A 1 105 ? 9.945 -0.724 -2.906 1.00 56.78 105 ARG A C 1
ATOM 838 O O . ARG A 1 105 ? 10.721 0.153 -2.540 1.00 56.78 105 ARG A O 1
ATOM 845 N N . THR A 1 106 ? 10.381 -1.840 -3.473 1.00 64.38 106 THR A N 1
ATOM 846 C CA . THR A 1 106 ? 11.757 -2.031 -3.904 1.00 64.38 106 THR A CA 1
ATOM 847 C C . THR A 1 106 ? 11.995 -1.183 -5.145 1.00 64.38 106 THR A C 1
ATOM 849 O O . THR A 1 106 ? 11.102 -0.971 -5.966 1.00 64.38 106 THR A O 1
ATOM 852 N N . PHE A 1 107 ? 13.224 -0.697 -5.298 1.00 67.00 107 PHE A N 1
ATOM 853 C CA . PHE A 1 107 ? 13.649 0.065 -6.472 1.00 67.00 107 PHE A CA 1
ATOM 854 C C . PHE A 1 107 ? 13.371 -0.679 -7.798 1.00 67.00 107 PHE A C 1
ATOM 856 O O . PHE A 1 107 ? 13.104 -0.060 -8.825 1.00 67.00 107 PHE A O 1
ATOM 863 N N . LEU A 1 108 ? 13.338 -2.015 -7.759 1.00 70.62 108 LEU A N 1
ATOM 864 C CA . LEU A 1 108 ? 12.997 -2.877 -8.892 1.00 70.62 108 LEU A CA 1
ATOM 865 C C . LEU A 1 108 ? 11.561 -2.667 -9.401 1.00 70.62 108 LEU A C 1
ATOM 867 O O . LEU A 1 108 ? 11.339 -2.742 -10.608 1.00 70.62 108 LEU A O 1
ATOM 871 N N . HIS A 1 109 ? 10.602 -2.334 -8.529 1.00 70.06 109 HIS A N 1
ATOM 872 C CA . HIS A 1 109 ? 9.242 -1.995 -8.963 1.00 70.06 109 HIS A CA 1
ATOM 873 C C . HIS A 1 109 ? 9.206 -0.691 -9.763 1.00 70.06 109 HIS A C 1
ATOM 875 O O . HIS A 1 109 ? 8.474 -0.603 -10.743 1.00 70.06 109 HIS A O 1
ATOM 881 N N . LEU A 1 110 ? 10.034 0.299 -9.408 1.00 76.88 110 LEU A N 1
ATOM 882 C CA . LEU A 1 110 ? 10.148 1.536 -10.185 1.00 76.88 110 LEU A CA 1
ATOM 883 C C . LEU A 1 110 ? 10.733 1.260 -11.575 1.00 76.88 110 LEU A C 1
ATOM 885 O O . LEU A 1 110 ? 10.222 1.771 -12.569 1.00 76.88 110 LEU A O 1
ATOM 889 N N . TYR A 1 111 ? 11.768 0.420 -11.653 1.00 76.81 111 TYR A N 1
ATOM 890 C CA . TYR A 1 111 ? 12.335 -0.005 -12.932 1.00 76.81 111 TYR A CA 1
ATOM 891 C C . TYR A 1 111 ? 11.291 -0.716 -13.805 1.00 76.81 111 TYR A C 1
ATOM 893 O O . TYR A 1 111 ? 11.092 -0.331 -14.957 1.00 76.81 111 TYR A O 1
ATOM 901 N N . ARG A 1 112 ? 10.557 -1.681 -13.237 1.00 80.25 112 ARG A N 1
ATOM 902 C CA . ARG A 1 112 ? 9.494 -2.428 -13.928 1.00 80.25 112 ARG A CA 1
ATOM 903 C C . ARG A 1 112 ? 8.384 -1.517 -14.459 1.00 80.25 112 ARG A C 1
ATOM 905 O O . ARG A 1 112 ? 7.975 -1.660 -15.613 1.00 80.25 112 ARG A O 1
ATOM 912 N N . SER A 1 113 ? 7.924 -0.562 -13.649 1.00 83.75 113 SER A N 1
ATOM 913 C CA . SER A 1 113 ? 6.868 0.382 -14.042 1.00 83.75 113 SER A CA 1
ATOM 914 C C . SER A 1 113 ? 7.230 1.194 -15.286 1.00 83.75 113 SER A C 1
ATOM 916 O O . SER A 1 113 ? 6.344 1.581 -16.043 1.00 83.75 113 SER A O 1
ATOM 918 N N . PHE A 1 114 ? 8.525 1.411 -15.532 1.00 87.12 114 PHE A N 1
ATOM 919 C CA . PHE A 1 114 ? 9.024 2.209 -16.649 1.00 87.12 114 PHE A CA 1
ATOM 920 C C . PHE A 1 114 ? 9.970 1.427 -17.580 1.00 87.12 114 PHE A C 1
ATOM 922 O O . PHE A 1 114 ? 10.806 2.037 -18.242 1.00 87.12 114 PHE A O 1
ATOM 929 N N . HIS A 1 115 ? 9.839 0.095 -17.688 1.00 86.56 115 HIS A N 1
ATOM 930 C CA . HIS A 1 115 ? 10.734 -0.745 -18.511 1.00 86.56 115 HIS A CA 1
ATOM 931 C C . HIS A 1 115 ? 10.852 -0.247 -19.962 1.00 86.56 115 HIS A C 1
ATOM 933 O O . HIS A 1 115 ? 11.957 -0.129 -20.487 1.00 86.56 115 HIS A O 1
ATOM 939 N N . ARG A 1 116 ? 9.735 0.161 -20.587 1.00 89.50 116 ARG A N 1
ATOM 940 C CA . ARG A 1 116 ? 9.721 0.692 -21.965 1.00 89.50 116 ARG A CA 1
ATOM 941 C C . ARG A 1 116 ? 10.587 1.937 -22.119 1.00 89.50 116 ARG A C 1
ATOM 943 O O . ARG A 1 116 ? 11.268 2.089 -23.129 1.00 89.50 116 ARG A O 1
ATOM 950 N N . LEU A 1 117 ? 10.567 2.813 -21.115 1.00 93.12 117 LEU A N 1
ATOM 951 C CA . LEU A 1 117 ? 11.379 4.026 -21.088 1.00 93.12 117 LEU A CA 1
ATOM 952 C C . LEU A 1 117 ? 12.860 3.669 -20.955 1.00 93.12 117 LEU A C 1
ATOM 954 O O . LEU A 1 117 ? 13.677 4.215 -21.688 1.00 93.12 117 LEU A O 1
ATOM 958 N N . TRP A 1 118 ? 13.210 2.719 -20.086 1.00 89.44 118 TRP A N 1
ATOM 959 C CA . TRP A 1 118 ? 14.597 2.279 -19.920 1.00 89.44 118 TRP A CA 1
ATOM 960 C C . TRP A 1 118 ? 15.156 1.615 -21.180 1.00 89.44 118 TRP A C 1
ATOM 962 O O . TRP A 1 118 ? 16.263 1.949 -21.600 1.00 89.44 118 TRP A O 1
ATOM 972 N N . ILE A 1 119 ? 14.380 0.736 -21.821 1.00 91.75 119 ILE A N 1
ATOM 973 C CA . ILE A 1 119 ? 14.755 0.100 -23.091 1.00 91.75 119 ILE A CA 1
ATOM 974 C C . ILE A 1 119 ? 14.983 1.166 -24.166 1.00 91.75 119 ILE A C 1
ATOM 976 O O . ILE A 1 119 ? 16.016 1.160 -24.834 1.00 91.75 119 ILE A O 1
ATOM 980 N N . PHE A 1 120 ? 14.055 2.118 -24.295 1.00 93.50 120 PHE A N 1
ATOM 981 C CA . PHE A 1 120 ? 14.192 3.227 -25.232 1.00 93.50 120 PHE A CA 1
ATOM 982 C C . PHE A 1 120 ? 15.453 4.056 -24.964 1.00 93.50 120 PHE A C 1
ATOM 984 O O . PHE A 1 120 ? 16.218 4.303 -25.892 1.00 93.50 120 PHE A O 1
ATOM 991 N N . LEU A 1 121 ? 15.710 4.450 -23.713 1.00 93.88 121 LEU A N 1
ATOM 992 C CA . LEU A 1 121 ? 16.880 5.256 -23.356 1.00 93.88 121 LEU A CA 1
ATOM 993 C C . LEU A 1 121 ? 18.195 4.543 -23.679 1.00 93.88 121 LEU A C 1
ATOM 995 O O . LEU A 1 121 ? 19.095 5.168 -24.234 1.00 93.88 121 LEU A O 1
ATOM 999 N N . ILE A 1 122 ? 18.305 3.247 -23.372 1.00 94.19 122 ILE A N 1
ATOM 1000 C CA . ILE A 1 122 ? 19.520 2.465 -23.641 1.00 94.19 122 ILE A CA 1
ATOM 1001 C C . ILE A 1 122 ? 19.754 2.334 -25.150 1.00 94.19 122 ILE A C 1
ATOM 1003 O O . ILE A 1 122 ? 20.875 2.542 -25.614 1.00 94.19 122 ILE A O 1
ATOM 1007 N N . LEU A 1 123 ? 18.708 2.047 -25.928 1.00 94.25 123 LEU A N 1
ATOM 1008 C CA . LEU A 1 123 ? 18.820 1.931 -27.384 1.00 94.25 123 LEU A CA 1
ATOM 1009 C C . LEU A 1 123 ? 19.125 3.271 -28.050 1.00 94.25 123 LEU A C 1
ATOM 1011 O O . LEU A 1 123 ? 19.970 3.343 -28.941 1.00 94.25 123 LEU A O 1
ATOM 1015 N N . MET A 1 124 ? 18.482 4.345 -27.596 1.00 94.06 124 MET A N 1
ATOM 1016 C CA . MET A 1 124 ? 18.776 5.694 -28.070 1.00 94.06 124 MET A CA 1
ATOM 1017 C C . MET A 1 124 ? 20.208 6.091 -27.744 1.00 94.06 124 MET A C 1
ATOM 1019 O O . MET A 1 124 ? 20.902 6.616 -28.611 1.00 94.06 124 MET A O 1
ATOM 1023 N N . PHE A 1 125 ? 20.671 5.799 -26.528 1.00 94.75 125 PHE A N 1
ATOM 1024 C CA . PHE A 1 125 ? 22.053 6.034 -26.140 1.00 94.75 125 PHE A CA 1
ATOM 1025 C C . PHE A 1 125 ? 23.014 5.257 -27.043 1.00 94.75 125 PHE A C 1
ATOM 1027 O O . PHE A 1 125 ? 23.891 5.871 -27.636 1.00 94.75 125 PHE A O 1
ATOM 1034 N N . GLN A 1 126 ? 22.792 3.955 -27.257 1.00 93.81 126 GLN A N 1
ATOM 1035 C CA . GLN A 1 126 ? 23.598 3.133 -28.166 1.00 93.81 126 GLN A CA 1
ATOM 1036 C C . GLN A 1 126 ? 23.674 3.739 -29.577 1.00 93.81 126 GLN A C 1
ATOM 1038 O O . GLN A 1 126 ? 24.770 3.906 -30.114 1.00 93.81 126 GLN A O 1
ATOM 1043 N N . CYS A 1 127 ? 22.538 4.118 -30.168 1.00 91.69 127 CYS A N 1
ATOM 1044 C CA . CYS A 1 127 ? 22.495 4.745 -31.490 1.00 91.69 127 CYS A CA 1
ATOM 1045 C C . CYS A 1 127 ? 23.267 6.073 -31.531 1.00 91.69 127 CYS A C 1
ATOM 1047 O O . CYS A 1 127 ? 24.073 6.290 -32.438 1.00 91.69 127 CYS A O 1
ATOM 1049 N N . LEU A 1 128 ? 23.058 6.949 -30.544 1.00 92.06 128 LEU A N 1
ATOM 1050 C CA . LEU A 1 128 ? 23.736 8.245 -30.461 1.00 92.06 128 LEU A CA 1
ATOM 1051 C C . LEU A 1 128 ? 25.242 8.088 -30.244 1.00 92.06 128 LEU A C 1
ATOM 1053 O O . LEU A 1 128 ? 26.024 8.792 -30.877 1.00 92.06 128 LEU A O 1
ATOM 1057 N N . THR A 1 129 ? 25.658 7.139 -29.407 1.00 91.62 129 THR A N 1
ATOM 1058 C CA . THR A 1 129 ? 27.062 6.794 -29.189 1.00 91.62 129 THR A CA 1
ATOM 1059 C C . THR A 1 129 ? 27.714 6.346 -30.495 1.00 91.62 129 THR A C 1
ATOM 1061 O O . THR A 1 129 ? 28.763 6.873 -30.859 1.00 91.62 129 THR A O 1
ATOM 1064 N N . ILE A 1 130 ? 27.074 5.452 -31.256 1.00 90.19 130 ILE A N 1
ATOM 1065 C CA . ILE A 1 130 ? 27.589 5.003 -32.558 1.00 90.19 130 ILE A CA 1
ATOM 1066 C C . ILE A 1 130 ? 27.757 6.189 -33.520 1.00 90.19 130 ILE A C 1
ATOM 1068 O O . ILE A 1 130 ? 28.802 6.326 -34.155 1.00 90.19 130 ILE A O 1
ATOM 1072 N N . ILE A 1 131 ? 26.766 7.080 -33.602 1.00 88.38 131 ILE A N 1
ATOM 1073 C CA . ILE A 1 131 ? 26.830 8.270 -34.467 1.00 88.38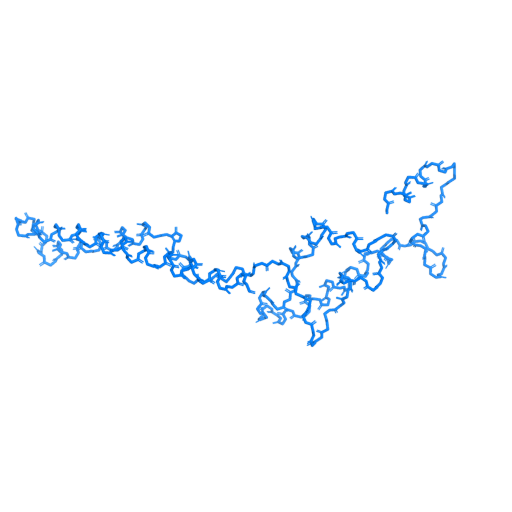 131 ILE A CA 1
ATOM 1074 C C . ILE A 1 131 ? 27.956 9.218 -34.026 1.00 88.38 131 ILE A C 1
ATOM 1076 O O . ILE A 1 131 ? 28.703 9.724 -34.869 1.00 88.38 131 ILE A O 1
ATOM 1080 N N . ALA A 1 132 ? 28.106 9.436 -32.718 1.00 90.44 132 ALA A N 1
ATOM 1081 C CA . ALA A 1 132 ? 29.127 10.310 -32.150 1.00 90.44 132 ALA A CA 1
ATOM 1082 C C . ALA A 1 132 ? 30.548 9.802 -32.446 1.00 90.44 132 ALA A C 1
ATOM 1084 O O . ALA A 1 132 ? 31.386 10.570 -32.919 1.00 90.44 132 ALA A O 1
ATOM 1085 N N . PHE A 1 133 ? 30.805 8.503 -32.258 1.00 88.81 133 PHE A N 1
ATOM 1086 C CA . PHE A 1 133 ? 32.107 7.890 -32.554 1.00 88.81 133 PHE A CA 1
ATOM 1087 C C . PHE A 1 133 ? 32.431 7.833 -34.056 1.00 88.81 133 PHE A C 1
ATOM 1089 O O . PHE A 1 133 ? 33.597 7.755 -34.430 1.00 88.81 133 PHE A O 1
ATOM 1096 N N . HIS A 1 134 ? 31.426 7.946 -34.928 1.00 86.44 134 HIS A N 1
ATOM 1097 C CA . HIS A 1 134 ? 31.605 8.095 -36.376 1.00 86.44 134 HIS A CA 1
ATOM 1098 C C . HIS A 1 134 ? 31.699 9.562 -36.844 1.00 86.44 134 HIS A C 1
ATOM 1100 O O . HIS A 1 134 ? 31.562 9.843 -38.039 1.00 86.44 134 HIS A O 1
ATOM 1106 N N . HIS A 1 135 ? 31.940 10.509 -35.926 1.00 83.94 135 HIS A N 1
ATOM 1107 C CA . HIS A 1 135 ? 32.028 11.950 -36.203 1.00 83.94 135 HIS A CA 1
ATOM 1108 C C . HIS A 1 135 ? 30.805 12.502 -36.961 1.00 83.94 135 HIS A C 1
ATOM 1110 O O . HIS A 1 135 ? 30.935 13.403 -37.790 1.00 83.94 135 HIS A O 1
ATOM 1116 N N . GLY A 1 136 ? 29.619 11.923 -36.741 1.00 74.12 136 GLY A N 1
ATOM 1117 C CA . GLY A 1 136 ? 28.382 12.337 -37.408 1.00 74.12 136 GLY A CA 1
ATOM 1118 C C . GLY A 1 136 ? 28.274 11.959 -38.890 1.00 74.12 136 GLY A C 1
ATOM 1119 O O . GLY A 1 136 ? 27.295 12.328 -39.535 1.00 74.12 136 GLY A O 1
ATOM 1120 N N . LYS A 1 137 ? 29.232 11.210 -39.457 1.00 79.25 137 LYS A N 1
ATOM 1121 C CA . LYS A 1 137 ? 29.156 10.746 -40.851 1.00 79.25 137 LYS A CA 1
ATOM 1122 C C . LYS A 1 137 ? 28.296 9.483 -40.945 1.00 79.25 137 LYS A C 1
ATOM 1124 O O . LYS A 1 137 ? 28.673 8.415 -40.453 1.00 79.25 137 LYS A O 1
ATOM 1129 N N . ILE A 1 138 ? 27.142 9.594 -41.603 1.00 79.25 138 ILE A N 1
ATOM 1130 C CA . ILE A 1 138 ? 26.225 8.471 -41.844 1.00 79.25 138 ILE A CA 1
ATOM 1131 C C . ILE A 1 138 ? 26.711 7.695 -43.073 1.00 79.25 138 ILE A C 1
ATOM 1133 O O . ILE A 1 138 ? 26.263 7.913 -44.195 1.00 79.25 138 ILE A O 1
ATOM 1137 N N . ASN A 1 139 ? 27.668 6.797 -42.851 1.00 84.69 139 ASN A N 1
ATOM 1138 C CA . ASN A 1 139 ? 28.174 5.880 -43.869 1.00 84.69 139 ASN A CA 1
ATOM 1139 C C . ASN A 1 139 ? 27.496 4.507 -43.752 1.00 84.69 139 ASN A C 1
ATOM 1141 O O . ASN A 1 139 ? 26.908 4.165 -42.726 1.00 84.69 139 ASN A O 1
ATOM 1145 N N . ILE A 1 140 ? 27.658 3.664 -44.777 1.00 84.94 140 ILE A N 1
ATOM 1146 C CA . ILE A 1 140 ? 27.190 2.265 -44.763 1.00 84.94 140 ILE A CA 1
ATOM 1147 C C . ILE A 1 140 ? 27.777 1.489 -43.569 1.00 84.94 140 ILE A C 1
ATOM 1149 O O . ILE A 1 140 ? 27.100 0.643 -42.989 1.00 84.94 140 ILE A O 1
ATOM 1153 N N . SER A 1 141 ? 29.017 1.788 -43.165 1.00 82.38 141 SER A N 1
ATOM 1154 C CA . SER A 1 141 ? 29.635 1.211 -41.964 1.00 82.38 141 SER A CA 1
ATOM 1155 C C . SER A 1 141 ? 28.888 1.602 -40.687 1.00 82.38 141 SER A C 1
ATOM 1157 O O . SER A 1 141 ? 28.577 0.730 -39.883 1.00 82.38 141 SER A O 1
ATOM 1159 N N . THR A 1 142 ? 28.520 2.875 -40.542 1.00 84.25 142 THR A N 1
ATOM 1160 C CA . THR A 1 142 ? 27.715 3.378 -39.423 1.00 84.25 142 THR A CA 1
ATOM 1161 C C . THR A 1 142 ? 26.345 2.696 -39.386 1.00 84.25 142 THR A C 1
ATOM 1163 O O . THR A 1 142 ? 25.932 2.219 -38.335 1.00 84.25 142 THR A O 1
ATOM 1166 N N . ILE A 1 143 ? 25.667 2.564 -40.535 1.00 84.50 143 ILE A N 1
ATOM 1167 C CA . ILE A 1 143 ? 24.355 1.895 -40.638 1.00 84.50 143 ILE A CA 1
ATOM 1168 C C . ILE A 1 143 ? 24.443 0.424 -40.202 1.00 84.50 143 ILE A C 1
ATOM 1170 O O . ILE A 1 143 ? 23.586 -0.046 -39.455 1.00 84.50 143 ILE A O 1
ATOM 1174 N N . LYS A 1 144 ? 25.498 -0.297 -40.608 1.00 86.19 144 LYS A N 1
ATOM 1175 C CA . LYS A 1 144 ? 25.727 -1.687 -40.175 1.00 86.19 144 LYS A CA 1
ATOM 1176 C C . LYS A 1 144 ? 25.878 -1.801 -38.659 1.00 86.19 144 LYS A C 1
ATOM 1178 O O . LYS A 1 144 ? 25.347 -2.736 -38.069 1.00 86.19 144 LYS A O 1
ATOM 1183 N N . VAL A 1 145 ? 26.575 -0.853 -38.034 1.00 87.12 145 VAL A N 1
ATOM 1184 C CA . VAL A 1 145 ? 26.777 -0.844 -36.580 1.00 87.12 145 VAL A CA 1
ATOM 1185 C C . VAL A 1 145 ? 25.503 -0.415 -35.850 1.00 87.12 145 VAL A C 1
ATOM 1187 O O . VAL A 1 145 ? 25.167 -1.022 -34.841 1.00 87.12 145 VAL A O 1
ATOM 1190 N N . VAL A 1 146 ? 24.727 0.541 -36.368 1.00 88.94 146 VAL A N 1
ATOM 1191 C CA . VAL A 1 146 ? 23.413 0.920 -35.804 1.00 88.94 146 VAL A CA 1
ATOM 1192 C C . VAL A 1 146 ? 22.435 -0.258 -35.806 1.00 88.94 146 VAL A C 1
ATOM 1194 O O . VAL A 1 146 ? 21.649 -0.403 -34.873 1.00 88.94 146 VAL A O 1
ATOM 1197 N N . LEU A 1 147 ? 22.540 -1.170 -36.778 1.00 89.69 147 LEU A N 1
ATOM 1198 C CA . LEU A 1 147 ? 21.736 -2.395 -36.816 1.00 89.69 147 LEU A CA 1
ATOM 1199 C C . LEU A 1 147 ? 21.946 -3.304 -35.584 1.00 89.69 147 LEU A C 1
ATOM 1201 O O . LEU A 1 147 ? 21.080 -4.122 -35.275 1.00 89.69 147 LEU A O 1
ATOM 1205 N N . SER A 1 148 ? 23.040 -3.119 -34.826 1.00 91.81 148 SER A N 1
ATOM 1206 C CA . SER A 1 148 ? 23.261 -3.780 -33.527 1.00 91.81 148 SER A CA 1
ATOM 1207 C C . SER A 1 148 ? 22.233 -3.397 -32.449 1.00 91.81 148 SER A C 1
ATOM 1209 O O . SER A 1 148 ? 22.117 -4.105 -31.446 1.00 91.81 148 SER A O 1
ATOM 1211 N N . ALA A 1 149 ? 21.442 -2.337 -32.657 1.00 91.00 149 ALA A N 1
ATOM 1212 C CA . ALA A 1 149 ? 20.322 -1.982 -31.788 1.00 91.00 149 ALA A CA 1
ATOM 1213 C C . ALA A 1 149 ? 19.226 -3.065 -31.775 1.00 91.00 149 ALA A C 1
ATOM 1215 O O . ALA A 1 149 ? 18.569 -3.260 -30.756 1.00 91.00 149 ALA A O 1
ATOM 1216 N N . GLY A 1 150 ? 19.055 -3.814 -32.873 1.00 91.12 150 GLY A N 1
ATOM 1217 C CA . GLY A 1 150 ? 18.094 -4.920 -32.950 1.00 91.12 150 GLY A CA 1
ATOM 1218 C C . GLY A 1 150 ? 18.407 -6.035 -31.943 1.00 91.12 150 GLY A C 1
ATOM 1219 O O . GLY A 1 150 ? 17.591 -6.296 -31.060 1.00 91.12 150 GLY A O 1
ATOM 1220 N N . PRO A 1 151 ? 19.598 -6.663 -32.004 1.00 93.25 151 PRO A N 1
ATOM 1221 C CA . PRO A 1 151 ? 20.035 -7.629 -30.996 1.00 93.25 151 PRO A CA 1
ATOM 1222 C C . PRO A 1 151 ? 20.006 -7.079 -29.563 1.00 93.25 151 PRO A C 1
ATOM 1224 O O . PRO A 1 151 ? 19.568 -7.780 -28.652 1.00 93.25 151 PRO A O 1
ATOM 1227 N N . ALA A 1 152 ? 20.408 -5.819 -29.360 1.00 92.19 152 ALA A N 1
ATOM 1228 C CA . ALA A 1 152 ? 20.349 -5.179 -28.047 1.00 92.19 152 ALA A CA 1
ATOM 1229 C C . ALA A 1 152 ? 18.910 -5.081 -27.509 1.00 92.19 152 ALA A C 1
ATOM 1231 O O . ALA A 1 152 ? 18.680 -5.380 -26.340 1.00 92.19 152 ALA A O 1
ATOM 1232 N N . PHE A 1 153 ? 17.927 -4.754 -28.356 1.00 93.94 153 PHE A N 1
ATOM 1233 C CA . PHE A 1 153 ? 16.513 -4.750 -27.976 1.00 93.94 153 PHE A CA 1
ATOM 1234 C C . PHE A 1 153 ? 16.063 -6.131 -27.487 1.00 93.94 153 PHE A C 1
ATOM 1236 O O . PHE A 1 153 ? 15.451 -6.230 -26.425 1.00 93.94 153 PHE A O 1
ATOM 1243 N N . PHE A 1 154 ? 16.405 -7.208 -28.200 1.00 94.06 154 PHE A N 1
ATOM 1244 C CA . PHE A 1 154 ? 16.049 -8.565 -27.769 1.00 94.06 154 PHE A CA 1
ATOM 1245 C C . PHE A 1 154 ? 16.680 -8.938 -26.421 1.00 94.06 154 PHE A C 1
ATOM 1247 O O . PHE A 1 154 ? 15.995 -9.497 -25.567 1.00 94.06 154 PHE A O 1
ATOM 1254 N N . ILE A 1 155 ? 17.951 -8.587 -26.199 1.00 93.12 155 ILE A N 1
ATOM 1255 C CA . ILE A 1 155 ? 18.641 -8.833 -24.923 1.00 93.12 155 ILE A CA 1
ATOM 1256 C C . ILE A 1 155 ? 17.964 -8.068 -23.779 1.00 93.12 155 ILE A C 1
ATOM 1258 O O . ILE A 1 155 ? 17.731 -8.636 -22.715 1.00 93.12 155 ILE A O 1
ATOM 1262 N N . LEU A 1 156 ? 17.613 -6.799 -23.993 1.00 92.31 156 LEU A N 1
ATOM 1263 C CA . LEU A 1 156 ? 16.958 -5.979 -22.973 1.00 92.31 156 LEU A CA 1
ATOM 1264 C C . LEU A 1 156 ? 15.570 -6.521 -22.600 1.00 92.31 156 LEU A C 1
ATOM 1266 O O . LEU A 1 156 ? 15.265 -6.620 -21.414 1.00 92.31 156 LEU A O 1
ATOM 1270 N N . ASN A 1 157 ? 14.770 -6.954 -23.582 1.00 91.19 157 ASN A N 1
ATOM 1271 C CA . ASN A 1 157 ? 13.490 -7.624 -23.311 1.00 91.19 157 ASN A CA 1
ATOM 1272 C C . ASN A 1 157 ? 13.687 -8.965 -22.585 1.00 91.19 157 ASN A C 1
ATOM 1274 O O . ASN A 1 157 ? 12.895 -9.331 -21.724 1.00 91.19 157 ASN A O 1
ATOM 1278 N N . PHE A 1 158 ? 14.752 -9.710 -22.893 1.00 92.88 158 PHE A N 1
ATOM 1279 C CA . PHE A 1 158 ? 15.048 -10.955 -22.184 1.00 92.88 158 PHE A CA 1
ATOM 1280 C C . PHE A 1 158 ? 15.398 -10.715 -20.707 1.00 92.88 158 PHE A C 1
ATOM 1282 O O . PHE A 1 158 ? 14.944 -11.458 -19.834 1.00 92.88 158 PHE A O 1
ATOM 1289 N N . ILE A 1 159 ? 16.163 -9.658 -20.413 1.00 89.69 159 ILE A N 1
ATOM 1290 C CA . ILE A 1 159 ? 16.462 -9.236 -19.037 1.00 89.69 159 ILE A CA 1
ATOM 1291 C C . ILE A 1 159 ? 15.172 -8.841 -18.311 1.00 89.69 159 ILE A C 1
ATOM 1293 O O . ILE A 1 159 ? 14.974 -9.254 -17.168 1.00 89.69 159 ILE A O 1
ATOM 1297 N N . GLU A 1 160 ? 14.282 -8.098 -18.972 1.00 88.31 160 GLU A N 1
ATOM 1298 C CA . GLU A 1 160 ? 12.968 -7.751 -18.427 1.00 88.31 160 GLU A CA 1
ATOM 1299 C C . GLU A 1 160 ? 12.163 -9.006 -18.062 1.00 88.31 160 GLU A C 1
ATOM 1301 O O . GLU A 1 160 ? 11.730 -9.138 -16.919 1.00 88.31 160 GLU A O 1
ATOM 1306 N N . CYS A 1 161 ? 12.048 -9.975 -18.975 1.00 89.38 161 CYS A N 1
ATOM 1307 C CA . CYS A 1 161 ? 11.366 -11.244 -18.710 1.00 89.38 161 CYS A CA 1
ATOM 1308 C C . CYS A 1 161 ? 11.964 -11.988 -17.503 1.00 89.38 161 CYS A C 1
ATOM 1310 O O . CYS A 1 161 ? 11.228 -12.520 -16.671 1.00 89.38 161 CYS A O 1
ATOM 1312 N N . CYS A 1 162 ? 13.294 -12.014 -17.371 1.00 88.31 162 CYS A N 1
ATOM 1313 C CA . CYS A 1 162 ? 13.961 -12.631 -16.222 1.00 88.31 162 CYS A CA 1
ATOM 1314 C C . CYS A 1 162 ? 13.629 -11.912 -14.904 1.00 88.31 162 CYS A C 1
ATOM 1316 O O . CYS A 1 162 ? 13.329 -12.567 -13.902 1.00 88.31 162 CYS A O 1
ATOM 1318 N N . LEU A 1 163 ? 13.667 -10.575 -14.893 1.00 85.38 163 LEU A N 1
ATOM 1319 C CA . LEU A 1 163 ? 13.305 -9.769 -13.723 1.00 85.38 163 LEU A CA 1
ATOM 1320 C C . LEU A 1 163 ? 11.839 -9.975 -13.336 1.00 85.38 163 LEU A C 1
ATOM 1322 O O . LEU A 1 163 ? 11.527 -10.088 -12.152 1.00 85.38 163 LEU A O 1
ATOM 1326 N N . ASP A 1 164 ? 10.958 -10.093 -14.323 1.00 84.25 164 ASP A N 1
ATOM 1327 C CA . ASP A 1 164 ? 9.540 -10.355 -14.121 1.00 84.25 164 ASP A CA 1
ATOM 1328 C C . ASP A 1 164 ? 9.284 -11.695 -13.427 1.00 84.25 164 ASP A C 1
ATOM 1330 O O . ASP A 1 164 ? 8.505 -11.750 -12.471 1.00 84.25 164 ASP A O 1
ATOM 1334 N N . VAL A 1 165 ? 9.988 -12.751 -13.842 1.00 86.75 165 VAL A N 1
ATOM 1335 C CA . VAL A 1 165 ? 9.923 -14.076 -13.207 1.00 86.75 165 VAL A CA 1
ATOM 1336 C C . VAL A 1 165 ? 10.486 -14.041 -11.783 1.00 86.75 165 VAL A C 1
ATOM 1338 O O . VAL A 1 165 ? 9.877 -14.595 -10.866 1.00 86.75 165 VAL A O 1
ATOM 1341 N N . LEU A 1 166 ? 11.617 -13.363 -11.563 1.00 83.62 166 LEU A N 1
ATOM 1342 C CA . LEU A 1 166 ? 12.233 -13.244 -10.237 1.00 83.62 166 LEU A CA 1
ATOM 1343 C C . LEU A 1 166 ? 11.343 -12.483 -9.247 1.00 83.62 166 LEU A C 1
ATOM 1345 O O . LEU A 1 166 ? 11.187 -12.911 -8.102 1.00 83.62 166 LEU A O 1
ATOM 1349 N N . LEU A 1 167 ? 10.739 -11.375 -9.682 1.00 77.12 167 LEU A N 1
ATOM 1350 C CA . LEU A 1 167 ? 9.829 -10.582 -8.854 1.00 77.12 167 LEU A CA 1
ATOM 1351 C C . LEU A 1 167 ? 8.535 -11.349 -8.546 1.00 77.12 167 LEU A C 1
ATOM 1353 O O . LEU A 1 167 ? 8.091 -11.343 -7.397 1.00 77.12 167 LEU A O 1
ATOM 1357 N N . MET A 1 168 ? 7.978 -12.075 -9.523 1.00 78.69 168 MET A N 1
ATOM 1358 C CA . MET A 1 168 ? 6.863 -13.012 -9.308 1.00 78.69 168 MET A CA 1
ATOM 1359 C C . MET A 1 168 ? 7.201 -14.068 -8.250 1.00 78.69 168 MET A C 1
ATOM 1361 O O . MET A 1 168 ? 6.408 -14.322 -7.344 1.00 78.69 168 MET A O 1
ATOM 1365 N N . PHE A 1 169 ? 8.395 -14.661 -8.323 1.00 77.25 169 PHE A N 1
ATOM 1366 C CA . PHE A 1 169 ? 8.834 -15.664 -7.355 1.00 77.25 169 PHE A CA 1
ATOM 1367 C C . PHE A 1 169 ? 9.021 -15.071 -5.951 1.00 77.25 169 PHE A C 1
ATOM 1369 O O . PHE A 1 169 ? 8.638 -15.688 -4.955 1.00 77.25 169 PHE A O 1
ATOM 1376 N N . GLY A 1 170 ? 9.559 -13.850 -5.861 1.00 68.56 170 GLY A N 1
ATOM 1377 C CA . GLY A 1 170 ? 9.659 -13.104 -4.606 1.00 68.56 170 GLY A CA 1
ATOM 1378 C C . GLY A 1 170 ? 8.293 -12.844 -3.964 1.00 68.56 170 GLY A C 1
ATOM 1379 O O . GLY A 1 170 ? 8.133 -13.050 -2.758 1.00 68.56 170 GLY A O 1
ATOM 1380 N N . ALA A 1 171 ? 7.291 -12.474 -4.766 1.00 64.25 171 ALA A N 1
ATOM 1381 C CA . ALA A 1 171 ? 5.920 -12.291 -4.294 1.00 64.25 171 ALA A CA 1
ATOM 1382 C C . ALA A 1 171 ? 5.299 -13.617 -3.819 1.00 64.25 171 ALA A C 1
ATOM 1384 O O . ALA A 1 171 ? 4.740 -13.673 -2.724 1.00 64.25 171 ALA A O 1
ATOM 1385 N N . TYR A 1 172 ? 5.472 -14.704 -4.581 1.00 64.75 172 TYR A N 1
ATOM 1386 C CA . TYR A 1 172 ? 4.947 -16.028 -4.226 1.00 64.75 172 TYR A CA 1
ATOM 1387 C C . TYR A 1 172 ? 5.551 -16.576 -2.925 1.00 64.75 172 TYR A C 1
ATOM 1389 O O . TYR A 1 172 ? 4.836 -17.119 -2.086 1.00 64.75 172 TYR A O 1
ATOM 1397 N N . LYS A 1 173 ? 6.861 -16.393 -2.713 1.00 61.81 173 LYS A N 1
ATOM 1398 C CA . LYS A 1 173 ? 7.546 -16.817 -1.482 1.00 61.81 173 LYS A CA 1
ATOM 1399 C C . LYS A 1 173 ? 7.112 -16.014 -0.251 1.00 61.81 173 LYS A C 1
ATOM 1401 O O . LYS A 1 173 ? 7.163 -16.542 0.851 1.00 61.81 173 LYS A O 1
ATOM 1406 N N . THR A 1 174 ? 6.717 -14.755 -0.432 1.00 55.09 174 THR A N 1
ATOM 1407 C CA . THR A 1 174 ? 6.300 -13.861 0.664 1.00 55.09 174 THR A CA 1
ATOM 1408 C C . THR A 1 174 ? 4.829 -14.060 1.051 1.00 55.09 174 THR A C 1
ATOM 1410 O O . THR A 1 174 ? 4.436 -13.720 2.162 1.00 55.09 174 THR A O 1
ATOM 1413 N N . ALA A 1 175 ? 4.012 -14.622 0.155 1.00 47.78 175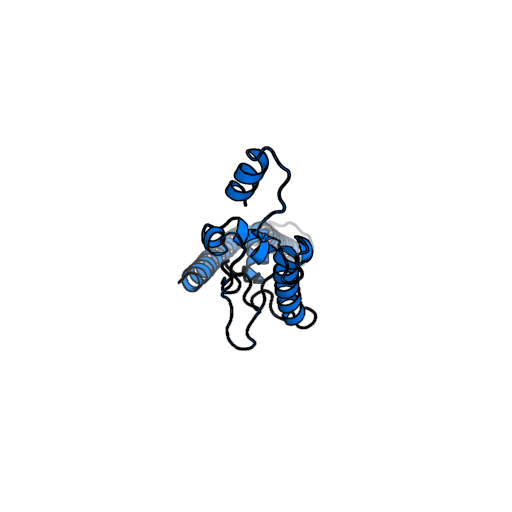 ALA A N 1
ATOM 1414 C CA . ALA A 1 175 ? 2.591 -14.883 0.385 1.00 47.78 175 ALA A CA 1
ATOM 1415 C C . ALA A 1 175 ? 2.293 -16.187 1.162 1.00 47.78 175 ALA A C 1
ATOM 1417 O O . ALA A 1 175 ? 1.126 -16.455 1.450 1.00 47.78 175 ALA A O 1
ATOM 1418 N N . ARG A 1 176 ? 3.309 -16.997 1.493 1.00 37.50 176 ARG A N 1
ATOM 1419 C CA . ARG A 1 176 ? 3.186 -18.243 2.268 1.00 37.50 176 ARG A CA 1
ATOM 1420 C C . ARG A 1 176 ? 3.935 -18.139 3.590 1.00 37.50 176 ARG A C 1
ATOM 1422 O O . ARG A 1 176 ? 3.394 -18.664 4.586 1.00 37.50 176 ARG A O 1
#

Secondary structure (DSSP, 8-state):
-HHHHHHHHSSSS----GGGB-TTS-B-HIIIIIHHHHHHHHHHHHTTGGGTS-TTSS--HHHHHHHHHSGGGGGGTTTTPTT-TTT-PPBTTB----SS------HHHHHHHTHHHHHHHHHHHHHHHHHHHTTT---HHHHHHHTTHHHHHHHHHHHHHHHHHHHHHHHHHH--

Foldseek 3Di:
DVVQVVVCVPDPDRDARPQQQDPVRDGDCCVRPVVLLVVQQVLQVVVCVVVPDDPQQGDDPVLLVVCCVDPLVCQLPPVGDCPRPNSDHDDPPDDPGRPDDPPPPDVLVVCLVCLVVVLVVVLVCQLVVLCVVVVNDPDPVSVVSNCVSVVSSVVSVVVSVVSVVVVVVVVVVVVD

pLDDT: mean 79.23, std 12.33, range [37.5, 94.75]

Sequence (176 aa):
MAKELDGILDSSEAEPAKSCVTNDGSTSYLEKIITPIYLTMSAEANNNNDGKAAHSAWRNYDDFNEYFWSRSCFELSWPPAENSKFLRKPAKRKRTGKTNFVEHRTFLHLYRSFHRLWIFLILMFQCLTIIAFHHGKINISTIKVVLSAGPAFFILNFIECCLDVLLMFGAYKTAR

Organism: Aegilops tauschii subsp. strangulata (NCBI:txid200361)

InterPro domains:
  IPR026899 1,3-beta-glucan synthase component FKS1-like, domain-1 [PF14288] (1-78)
  IPR026899 1,3-beta-glucan synthase component FKS1-like, domain-1 [SM01205] (1-81)